Protein AF-A0AAD8YK02-F1 (afdb_monomer_lite)

pLDDT: mean 80.35, std 16.03, range [40.81, 96.0]

Secondary structure (DSSP, 8-state):
--GGG---TTS--HHHHHHHTT-HHHHHHHHHH-TT--TT---TTS--HHHHHHT-S-TTSHHHHHHHHHHHHH-TTHHHH-HHHHHHHH-

Foldseek 3Di:
DPPQQAADPQRQHVLLVCLLVLPQVSLCVCCVVCLVRPQPGATNVRDGSLRSNLPDPDPVPPRSVVSNVSSCVSPVVVVVPDPPVVVSVPD

Radius of gyration: 12.48 Å; chains: 1; bounding box: 37×29×24 Å

InterPro domains:
  IPR002110 Ankyrin repeat [PF00023] (10-40)
  IPR002110 Ankyrin repeat [PS50088] (10-31)
  IPR002110 Ankyrin repeat [SM00248] (10-39)
  IPR036770 Ankyrin repeat-containing domain superfamily [G3DSA:1.25.40.20] (2-89)
  IPR036770 Ankyrin repeat-containing domain superfamily [SSF48403] (7-65)

Organism: NCBI:txid267567

Structure (mmCIF, N/CA/C/O backbone):
data_AF-A0AAD8YK02-F1
#
_entry.id   AF-A0AAD8YK02-F1
#
loop_
_atom_site.group_PDB
_atom_site.id
_atom_site.type_symbol
_atom_site.label_atom_id
_atom_site.label_alt_id
_atom_site.label_comp_id
_atom_site.label_asym_id
_atom_site.label_entity_id
_atom_site.label_seq_id
_atom_site.pdbx_PDB_ins_code
_atom_site.Cartn_x
_atom_site.Cartn_y
_atom_site.Cartn_z
_atom_site.occupancy
_atom_site.B_iso_or_equiv
_atom_site.auth_seq_id
_atom_site.auth_comp_id
_atom_site.auth_asym_id
_atom_site.auth_atom_id
_atom_site.pdbx_PDB_model_num
ATOM 1 N N . MET A 1 1 ? -20.049 -11.332 3.283 1.00 41.06 1 MET A N 1
ATOM 2 C CA . MET A 1 1 ? -19.522 -10.296 2.369 1.00 41.06 1 MET A CA 1
ATOM 3 C C . MET A 1 1 ? -18.000 -10.360 2.438 1.00 41.06 1 MET A C 1
ATOM 5 O O . MET A 1 1 ? -17.467 -10.146 3.512 1.00 41.06 1 MET A O 1
ATOM 9 N N . ARG A 1 2 ? -17.321 -10.789 1.363 1.00 49.72 2 ARG A N 1
ATOM 10 C CA . ARG A 1 2 ? -15.856 -11.035 1.324 1.00 49.72 2 ARG A CA 1
ATOM 11 C C . ARG A 1 2 ? -15.152 -10.355 0.134 1.00 49.72 2 ARG A C 1
ATOM 13 O O . ARG A 1 2 ? -13.978 -10.591 -0.098 1.00 49.72 2 ARG A O 1
ATOM 20 N N . SER A 1 3 ? -15.868 -9.520 -0.621 1.00 58.84 3 SER A N 1
ATOM 21 C CA . SER A 1 3 ? -15.410 -9.015 -1.926 1.00 58.84 3 SER A CA 1
ATOM 22 C C . SER A 1 3 ? -14.402 -7.860 -1.854 1.00 58.84 3 SER A C 1
ATOM 24 O O . SER A 1 3 ? -13.825 -7.526 -2.878 1.00 58.84 3 SER A O 1
ATOM 26 N N . LEU A 1 4 ? -14.203 -7.236 -0.687 1.00 59.47 4 LEU A N 1
ATOM 27 C CA . LEU A 1 4 ? -13.427 -5.991 -0.550 1.00 59.47 4 LEU A CA 1
ATOM 28 C C . LEU A 1 4 ? -11.944 -6.206 -0.203 1.00 59.47 4 LEU A C 1
ATOM 30 O O . LEU A 1 4 ? -11.244 -5.239 0.060 1.00 59.47 4 LEU A O 1
ATOM 34 N N . LEU A 1 5 ? -11.466 -7.453 -0.192 1.00 69.94 5 LEU A N 1
ATOM 35 C CA . LEU A 1 5 ? -10.056 -7.800 0.052 1.00 69.94 5 LEU A CA 1
ATOM 36 C C . LEU A 1 5 ? -9.432 -8.582 -1.117 1.00 69.94 5 LEU A C 1
ATOM 38 O O . LEU A 1 5 ? -8.333 -9.108 -0.983 1.00 69.94 5 LEU A O 1
ATOM 42 N N . VAL A 1 6 ? -10.149 -8.713 -2.236 1.00 81.31 6 VAL A N 1
ATOM 43 C CA . VAL A 1 6 ? -9.689 -9.470 -3.406 1.00 81.31 6 VAL A CA 1
ATOM 44 C C . VAL A 1 6 ? -8.879 -8.541 -4.302 1.00 81.31 6 VAL A C 1
ATOM 46 O O . VAL A 1 6 ? -9.306 -7.418 -4.564 1.00 81.31 6 VAL A O 1
ATOM 49 N N . ALA A 1 7 ? -7.717 -9.015 -4.740 1.00 88.56 7 ALA A N 1
ATOM 50 C CA . ALA A 1 7 ? -6.881 -8.316 -5.699 1.00 88.56 7 ALA A CA 1
ATOM 51 C C . ALA A 1 7 ? -7.512 -8.294 -7.099 1.00 88.56 7 ALA A C 1
ATOM 53 O O . ALA A 1 7 ? -8.258 -9.205 -7.471 1.00 88.56 7 ALA A O 1
ATOM 54 N N . ASP A 1 8 ? -7.215 -7.256 -7.872 1.00 90.88 8 ASP A N 1
ATOM 55 C CA . ASP A 1 8 ? -7.600 -7.181 -9.276 1.00 90.88 8 ASP A CA 1
ATOM 56 C C . ASP A 1 8 ? -6.696 -8.059 -10.174 1.00 90.88 8 ASP A C 1
ATOM 58 O O . ASP A 1 8 ? -5.914 -8.889 -9.705 1.00 90.88 8 ASP A O 1
ATOM 62 N N . HIS A 1 9 ? -6.807 -7.896 -11.495 1.00 92.38 9 HIS A N 1
ATOM 63 C CA . HIS A 1 9 ? -6.007 -8.661 -12.459 1.00 92.38 9 HIS A CA 1
ATOM 64 C C . HIS A 1 9 ? -4.498 -8.366 -12.390 1.00 92.38 9 HIS A C 1
ATOM 66 O O . HIS A 1 9 ? -3.710 -9.180 -12.867 1.00 92.38 9 HIS A O 1
ATOM 72 N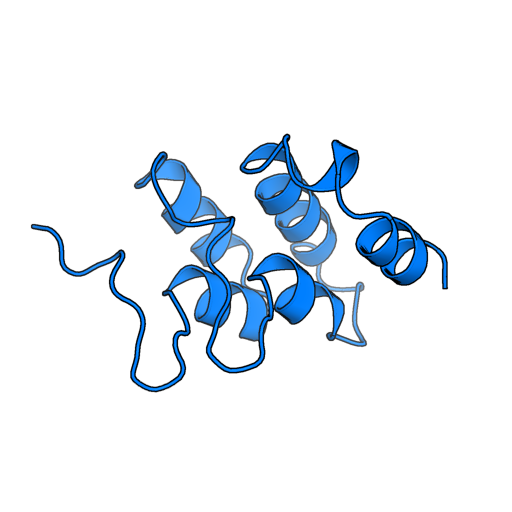 N . ASN A 1 10 ? -4.101 -7.237 -11.798 1.00 92.12 10 ASN A N 1
ATOM 73 C CA . ASN A 1 10 ? -2.712 -6.841 -11.581 1.00 92.12 10 ASN A CA 1
ATOM 74 C C . ASN A 1 10 ? -2.200 -7.256 -10.197 1.00 92.12 10 ASN A C 1
ATOM 76 O O . ASN A 1 10 ? -1.084 -6.898 -9.821 1.00 92.12 10 ASN A O 1
ATOM 80 N N . GLY A 1 11 ? -2.989 -8.005 -9.422 1.00 92.94 11 GLY A N 1
ATOM 81 C CA . GLY A 1 11 ? -2.648 -8.310 -8.036 1.00 92.94 11 GLY A CA 1
ATOM 82 C C . GLY A 1 11 ? -2.816 -7.104 -7.106 1.00 92.94 11 GLY A C 1
ATOM 83 O O . GLY A 1 11 ? -2.473 -7.203 -5.929 1.00 92.94 11 GLY A O 1
ATOM 84 N N . ASP A 1 12 ? -3.373 -5.990 -7.590 1.00 93.62 12 ASP A N 1
ATOM 85 C CA . ASP A 1 12 ? -3.599 -4.811 -6.770 1.00 93.62 12 ASP A CA 1
ATOM 86 C C . ASP A 1 12 ? -4.818 -5.047 -5.878 1.00 93.62 12 ASP A C 1
ATOM 88 O O . ASP A 1 12 ? -5.968 -5.155 -6.312 1.00 93.62 12 ASP A O 1
ATOM 92 N N . THR A 1 13 ? -4.560 -5.151 -4.579 1.00 93.56 13 THR A N 1
ATOM 93 C CA . THR A 1 13 ? -5.611 -5.105 -3.557 1.00 93.56 13 THR A CA 1
ATOM 94 C C . THR A 1 13 ? -6.224 -3.700 -3.505 1.00 93.56 13 THR A C 1
ATOM 96 O O . THR A 1 13 ? -5.582 -2.728 -3.907 1.00 93.56 13 THR A O 1
ATOM 99 N N . PRO A 1 14 ? -7.423 -3.516 -2.923 1.00 93.56 14 PRO A N 1
ATOM 100 C CA . PRO A 1 14 ? -7.993 -2.176 -2.760 1.00 93.56 14 PRO A CA 1
ATOM 101 C C . PRO A 1 14 ? -7.073 -1.196 -2.020 1.00 93.56 14 PRO A C 1
ATOM 103 O O . PRO A 1 14 ? -7.147 0.010 -2.249 1.00 93.56 14 PRO A O 1
ATOM 106 N N . LEU A 1 15 ? -6.167 -1.709 -1.179 1.00 93.88 15 LEU A N 1
ATOM 107 C CA . LEU A 1 15 ? -5.165 -0.896 -0.505 1.00 93.88 15 LEU A CA 1
ATOM 108 C C . LEU A 1 15 ? -4.055 -0.414 -1.453 1.00 93.88 15 LEU A C 1
ATOM 110 O O . LEU A 1 15 ? -3.631 0.729 -1.318 1.00 93.88 15 LEU A O 1
ATOM 114 N N . HIS A 1 16 ? -3.636 -1.221 -2.436 1.00 94.00 16 HIS A N 1
ATOM 115 C CA . HIS A 1 16 ? -2.730 -0.772 -3.503 1.00 94.00 16 HIS A CA 1
ATOM 116 C C . HIS A 1 16 ? -3.356 0.389 -4.277 1.00 94.00 16 HIS A C 1
ATOM 118 O O . HIS A 1 16 ? -2.733 1.438 -4.419 1.00 94.00 16 HIS A O 1
ATOM 124 N N . CYS A 1 17 ? -4.622 0.253 -4.683 1.00 94.06 17 CYS A N 1
ATOM 125 C CA . CYS A 1 17 ? -5.337 1.310 -5.401 1.00 94.06 17 CYS A CA 1
ATOM 126 C C . CYS A 1 17 ? -5.476 2.598 -4.573 1.00 94.06 17 CYS A C 1
ATOM 128 O O . CYS A 1 17 ? -5.324 3.698 -5.103 1.00 94.06 17 CYS A O 1
ATOM 130 N N . ALA A 1 18 ? -5.746 2.481 -3.269 1.00 93.56 18 ALA A N 1
ATOM 131 C CA . ALA A 1 18 ? -5.839 3.632 -2.371 1.00 93.56 18 ALA A CA 1
ATOM 132 C C . ALA A 1 18 ? -4.484 4.344 -2.191 1.00 93.56 18 ALA A C 1
ATOM 134 O O . ALA A 1 18 ? -4.434 5.575 -2.176 1.00 93.56 18 ALA A O 1
ATOM 135 N N . CYS A 1 19 ? -3.391 3.577 -2.117 1.00 94.00 19 CYS A N 1
ATOM 136 C CA . CYS A 1 19 ? -2.024 4.101 -2.069 1.00 94.00 19 CYS A CA 1
ATOM 137 C C . CYS A 1 19 ? -1.612 4.756 -3.390 1.00 94.00 19 CYS A C 1
ATOM 139 O O . CYS A 1 19 ? -1.012 5.827 -3.372 1.00 94.00 19 CYS A O 1
ATOM 141 N N . LEU A 1 20 ? -2.001 4.173 -4.529 1.00 92.81 20 LEU A N 1
ATOM 142 C CA . LEU A 1 20 ? -1.792 4.763 -5.853 1.00 92.81 20 LEU A CA 1
ATOM 143 C C . LEU A 1 20 ? -2.460 6.135 -5.966 1.00 92.81 20 LEU A C 1
ATOM 145 O O . LEU A 1 20 ? -1.887 7.048 -6.549 1.00 92.81 20 LEU A O 1
ATOM 149 N N . ALA A 1 21 ? -3.645 6.293 -5.378 1.00 91.56 21 ALA A N 1
ATOM 150 C CA . ALA A 1 21 ? -4.361 7.563 -5.333 1.00 91.56 21 ALA A CA 1
ATOM 151 C C . ALA A 1 21 ? -3.871 8.527 -4.233 1.00 91.56 21 ALA A C 1
ATOM 153 O O . ALA A 1 21 ? -4.419 9.622 -4.129 1.00 91.56 21 ALA A O 1
ATOM 154 N N . ALA A 1 22 ? -2.911 8.119 -3.389 1.00 91.19 22 ALA A N 1
ATOM 155 C CA . ALA A 1 22 ? -2.464 8.851 -2.198 1.00 91.19 22 ALA A 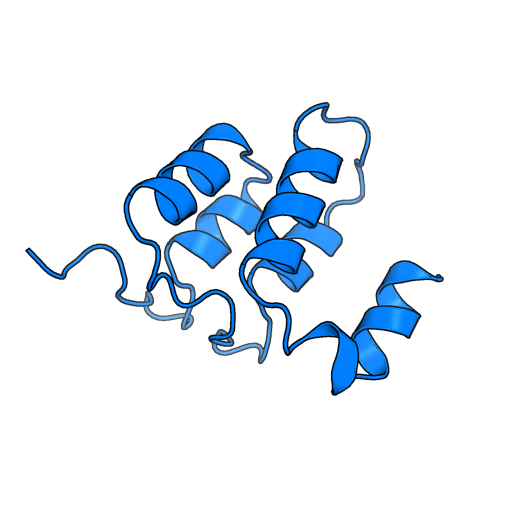CA 1
ATOM 156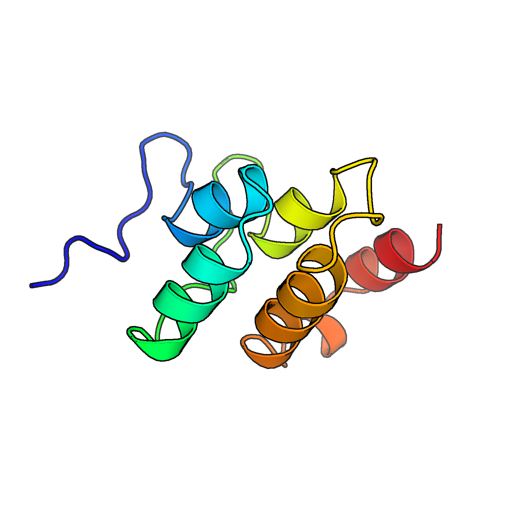 C C . ALA A 1 22 ? -3.628 9.365 -1.319 1.00 91.19 22 ALA A C 1
ATOM 158 O O . ALA A 1 22 ? -3.579 10.459 -0.754 1.00 91.19 22 ALA A O 1
ATOM 159 N N . ASN A 1 23 ? -4.709 8.582 -1.221 1.00 92.25 23 ASN A N 1
ATOM 160 C CA . ASN A 1 23 ? -5.946 9.017 -0.580 1.00 92.25 23 ASN A CA 1
ATOM 161 C C . ASN A 1 23 ? -6.018 8.531 0.873 1.00 92.25 23 ASN A C 1
ATOM 163 O O . ASN A 1 23 ? -6.438 7.401 1.139 1.00 92.25 23 ASN A O 1
ATOM 167 N N . TYR A 1 24 ? -5.631 9.410 1.801 1.00 93.44 24 TYR A N 1
ATOM 168 C CA . TYR A 1 24 ? -5.621 9.133 3.239 1.00 93.44 24 TYR A CA 1
ATOM 169 C C . TYR A 1 24 ? -6.958 8.603 3.760 1.00 93.44 24 TYR A C 1
ATOM 171 O O . TYR A 1 24 ? -6.974 7.563 4.414 1.00 93.44 24 TYR A O 1
ATOM 179 N N . ASP A 1 25 ? -8.074 9.258 3.434 1.00 94.62 25 ASP A N 1
ATOM 180 C CA . ASP A 1 25 ? -9.388 8.898 3.978 1.00 94.62 25 ASP A CA 1
ATOM 181 C C . ASP A 1 25 ? -9.785 7.470 3.583 1.00 94.62 25 ASP A C 1
ATOM 183 O O . ASP A 1 25 ? -10.342 6.709 4.377 1.00 94.62 25 ASP A O 1
ATOM 187 N N . VAL A 1 26 ? -9.464 7.071 2.348 1.00 93.25 26 VAL A N 1
ATOM 188 C CA . VAL A 1 26 ? -9.732 5.713 1.858 1.00 93.25 26 VAL A CA 1
ATOM 189 C C . VAL A 1 26 ? -8.804 4.699 2.525 1.00 93.25 26 VAL A C 1
ATOM 191 O O . VAL A 1 26 ? -9.260 3.623 2.913 1.00 93.25 26 VAL A O 1
ATOM 194 N N . ILE A 1 27 ? -7.521 5.030 2.688 1.00 94.06 27 ILE A N 1
ATOM 195 C CA . ILE A 1 27 ? -6.544 4.175 3.376 1.00 94.06 27 ILE A CA 1
ATOM 196 C C . ILE A 1 27 ? -6.966 3.957 4.838 1.00 94.06 27 ILE A C 1
ATOM 198 O O . ILE A 1 27 ? -7.021 2.815 5.301 1.00 94.06 27 ILE A O 1
ATOM 202 N N . GLU A 1 28 ? -7.324 5.029 5.547 1.00 94.38 28 GLU A N 1
ATOM 203 C CA . GLU A 1 28 ? -7.815 4.980 6.924 1.00 94.38 28 GLU A CA 1
ATOM 204 C C . GLU A 1 28 ? -9.080 4.131 7.034 1.00 94.38 28 GLU A C 1
ATOM 206 O O . GLU A 1 28 ? -9.138 3.218 7.860 1.00 94.38 28 GLU A O 1
ATOM 211 N N . LEU A 1 29 ? -10.065 4.365 6.163 1.00 93.75 29 LEU A N 1
ATOM 212 C CA . LEU A 1 29 ? -11.309 3.605 6.156 1.00 93.75 29 LEU A CA 1
ATOM 213 C C . LEU A 1 29 ? -11.058 2.111 5.933 1.00 93.75 29 LEU A C 1
ATOM 215 O O . LEU A 1 29 ? -11.631 1.286 6.647 1.00 93.75 29 LEU A O 1
ATOM 219 N N . LEU A 1 30 ? -10.205 1.744 4.972 1.00 92.19 30 LEU A N 1
ATOM 220 C CA . LEU A 1 30 ? -9.898 0.344 4.682 1.00 92.19 30 LEU A CA 1
ATOM 221 C C . LEU A 1 30 ? -9.241 -0.348 5.880 1.00 92.19 30 LEU A C 1
ATOM 223 O O . LEU A 1 30 ? -9.676 -1.436 6.255 1.00 92.19 30 LEU A O 1
ATOM 227 N N . LEU A 1 31 ? -8.247 0.276 6.516 1.00 91.44 31 LEU A N 1
ATOM 228 C CA . LEU A 1 31 ? -7.564 -0.330 7.665 1.00 91.44 31 LEU A CA 1
ATOM 229 C C . LEU A 1 31 ? -8.423 -0.335 8.937 1.00 91.44 31 LEU A C 1
ATOM 231 O O . LEU A 1 31 ? -8.311 -1.257 9.744 1.00 91.44 31 LEU A O 1
ATOM 235 N N . ALA A 1 32 ? -9.309 0.649 9.113 1.00 91.50 32 ALA A N 1
ATOM 236 C CA . ALA A 1 32 ? -10.226 0.700 10.250 1.00 91.50 32 ALA A CA 1
ATOM 237 C C . ALA A 1 32 ? -11.349 -0.343 10.142 1.00 91.50 32 ALA A C 1
ATOM 239 O O . ALA A 1 32 ? -11.684 -1.001 11.127 1.00 91.50 32 ALA A O 1
ATOM 240 N N . GLN A 1 33 ? -11.940 -0.502 8.954 1.00 90.12 33 GLN A N 1
ATOM 241 C CA . GLN A 1 33 ? -13.046 -1.440 8.730 1.00 90.12 33 GLN A CA 1
ATOM 242 C C . GLN A 1 33 ? -12.564 -2.879 8.525 1.00 90.12 33 GLN A C 1
ATOM 244 O O . GLN A 1 33 ? -13.299 -3.824 8.820 1.00 90.12 33 GLN A O 1
ATOM 249 N N . TYR A 1 34 ? -11.330 -3.059 8.049 1.00 87.31 34 TYR A N 1
ATOM 250 C CA . TYR A 1 34 ? -10.755 -4.368 7.759 1.00 87.31 34 TYR A CA 1
ATOM 251 C C . TYR A 1 34 ? -9.375 -4.513 8.413 1.00 87.31 34 TYR A C 1
ATOM 253 O O . TYR A 1 34 ? -8.354 -4.404 7.739 1.00 87.31 34 TYR A O 1
ATOM 261 N N . PRO A 1 35 ? -9.309 -4.848 9.715 1.00 82.12 35 PRO A N 1
ATOM 262 C CA . PRO A 1 35 ? -8.038 -5.051 10.418 1.00 82.12 35 PRO A CA 1
ATOM 263 C C . PRO A 1 35 ? -7.189 -6.193 9.841 1.00 82.12 35 PRO A C 1
ATOM 265 O O . PRO A 1 35 ? -5.986 -6.250 10.059 1.00 82.12 35 PRO A O 1
ATOM 268 N N . THR A 1 36 ? -7.821 -7.115 9.107 1.00 82.25 36 THR A N 1
ATOM 269 C CA . THR A 1 36 ? -7.167 -8.206 8.370 1.00 82.25 36 THR A CA 1
ATOM 270 C C . THR A 1 36 ? -6.858 -7.826 6.921 1.00 82.25 36 THR A C 1
ATOM 272 O O . THR A 1 36 ? -6.717 -8.714 6.080 1.00 82.25 36 THR A O 1
ATOM 275 N N . ALA A 1 37 ? -6.871 -6.533 6.580 1.00 84.31 37 ALA A N 1
ATOM 276 C CA . ALA A 1 37 ? -6.528 -6.085 5.243 1.00 84.31 37 ALA A CA 1
ATOM 277 C C . ALA A 1 37 ? -5.103 -6.550 4.898 1.00 84.31 37 ALA A C 1
ATOM 279 O O . ALA A 1 37 ? -4.209 -6.465 5.743 1.00 84.31 37 ALA A O 1
ATOM 280 N N . PRO A 1 38 ? -4.880 -7.037 3.669 1.00 82.06 38 PRO A N 1
ATOM 281 C CA . PRO A 1 38 ? -3.597 -7.576 3.244 1.00 82.06 38 PRO A CA 1
ATOM 282 C C . PRO A 1 38 ? -2.563 -6.467 2.980 1.00 82.06 38 PRO A C 1
ATOM 284 O O . PRO A 1 38 ? -2.180 -6.185 1.850 1.00 82.06 38 PRO A O 1
ATOM 287 N N . VAL A 1 39 ? -2.100 -5.818 4.044 1.00 88.38 39 VAL A N 1
ATOM 288 C CA . VAL A 1 39 ? -1.075 -4.758 4.017 1.00 88.38 39 VAL A CA 1
ATOM 289 C C . VAL A 1 39 ? 0.306 -5.255 3.573 1.00 88.38 39 VAL A C 1
ATOM 291 O O . VAL A 1 39 ? 1.163 -4.450 3.218 1.00 88.38 39 VAL A O 1
ATOM 294 N N . GLY A 1 40 ? 0.524 -6.572 3.633 1.00 87.62 40 GLY A N 1
ATOM 295 C CA . GLY A 1 40 ? 1.755 -7.255 3.236 1.00 87.62 40 GLY A CA 1
ATOM 296 C C . GLY A 1 40 ? 1.655 -8.048 1.931 1.00 87.62 40 GLY A C 1
ATOM 297 O O . GLY A 1 40 ? 2.640 -8.672 1.551 1.00 87.62 40 GLY A O 1
ATOM 298 N N . GLU A 1 41 ? 0.494 -8.068 1.266 1.00 88.88 41 GLU A N 1
ATOM 299 C CA . GLU A 1 41 ? 0.383 -8.718 -0.048 1.00 88.88 41 GLU A CA 1
ATOM 300 C C . GLU A 1 41 ? 1.099 -7.872 -1.091 1.00 88.88 41 GLU A C 1
ATOM 302 O O . GLU A 1 41 ? 0.974 -6.645 -1.089 1.00 88.88 41 GLU A O 1
ATOM 307 N N . ARG A 1 42 ? 1.827 -8.546 -1.978 1.00 90.50 42 ARG A N 1
ATOM 308 C CA . ARG A 1 42 ? 2.519 -7.919 -3.097 1.00 90.50 42 ARG A CA 1
ATOM 309 C C . ARG A 1 42 ? 1.694 -8.086 -4.366 1.00 90.50 42 ARG A C 1
ATOM 311 O O . ARG A 1 42 ? 1.132 -9.156 -4.601 1.00 90.50 42 ARG A O 1
ATOM 318 N N . ASN A 1 43 ? 1.625 -7.040 -5.181 1.00 92.69 43 ASN A N 1
ATOM 319 C CA . ASN A 1 43 ? 0.991 -7.118 -6.494 1.00 92.69 43 ASN A CA 1
ATOM 320 C C . ASN A 1 43 ? 1.872 -7.884 -7.507 1.00 92.69 43 ASN A C 1
ATOM 322 O O . ASN A 1 43 ? 2.938 -8.405 -7.173 1.00 92.69 43 ASN A O 1
ATOM 326 N N . VAL A 1 44 ? 1.449 -7.962 -8.773 1.00 96.00 44 VAL A N 1
ATOM 327 C CA . VAL A 1 44 ? 2.182 -8.708 -9.820 1.00 96.00 44 VAL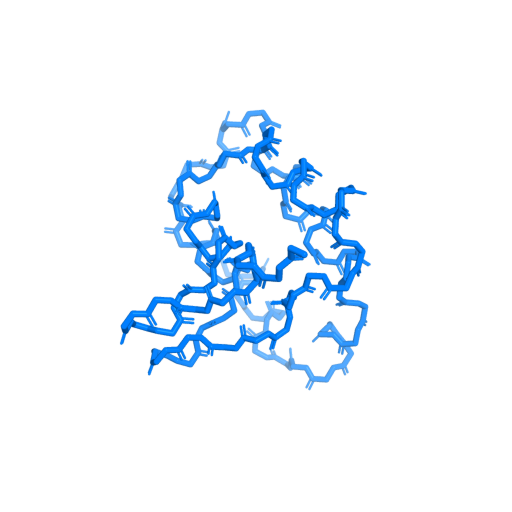 A CA 1
ATOM 328 C C . VAL A 1 44 ? 3.556 -8.086 -10.132 1.00 96.00 44 VAL A C 1
ATOM 330 O O . VAL A 1 44 ? 4.436 -8.775 -10.645 1.00 96.00 44 VAL A O 1
ATOM 333 N N . ASN A 1 45 ? 3.773 -6.816 -9.773 1.00 92.19 45 ASN A N 1
ATOM 334 C CA . ASN A 1 45 ? 5.072 -6.142 -9.861 1.00 92.19 45 ASN A CA 1
ATOM 335 C C . ASN A 1 45 ? 5.953 -6.363 -8.614 1.00 92.19 45 ASN A C 1
ATOM 337 O O . ASN A 1 45 ? 6.992 -5.717 -8.488 1.00 92.19 45 ASN A O 1
ATOM 341 N N . ASP A 1 46 ? 5.557 -7.264 -7.710 1.00 91.50 46 ASP A N 1
ATOM 342 C CA . ASP A 1 46 ? 6.216 -7.534 -6.428 1.00 91.50 46 ASP A CA 1
ATOM 343 C C . ASP A 1 46 ? 6.210 -6.328 -5.467 1.00 91.50 46 ASP A C 1
ATOM 345 O O . ASP A 1 46 ? 7.068 -6.192 -4.595 1.00 91.50 46 ASP A O 1
ATOM 349 N N . GLU A 1 47 ? 5.228 -5.435 -5.595 1.00 90.56 47 GLU A N 1
ATOM 350 C CA . GLU A 1 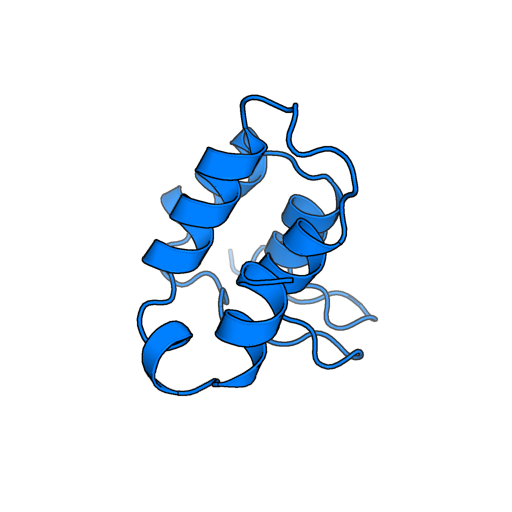47 ? 5.151 -4.203 -4.809 1.00 90.56 47 GLU A CA 1
ATOM 351 C C . GLU A 1 47 ? 4.133 -4.296 -3.685 1.00 90.56 47 GLU A C 1
ATOM 353 O O . GLU A 1 47 ? 3.038 -4.807 -3.880 1.00 90.56 47 GLU A O 1
ATOM 358 N N . LEU A 1 48 ? 4.478 -3.739 -2.527 1.00 92.00 48 LEU A N 1
ATOM 359 C CA . LEU A 1 48 ? 3.557 -3.512 -1.419 1.00 92.00 48 LEU A CA 1
ATOM 360 C C . LEU A 1 48 ? 2.724 -2.239 -1.638 1.00 92.00 48 LEU A C 1
ATOM 362 O O . LEU A 1 48 ? 3.208 -1.288 -2.261 1.00 92.00 48 LEU A O 1
ATOM 366 N N . PRO A 1 49 ? 1.555 -2.112 -0.981 1.00 92.56 49 PRO A N 1
ATOM 367 C CA . PRO A 1 49 ? 0.769 -0.881 -1.012 1.00 92.56 49 PRO A CA 1
ATOM 368 C C . PRO A 1 49 ? 1.581 0.358 -0.602 1.00 92.56 49 PRO A C 1
ATOM 370 O O . PRO A 1 49 ? 1.544 1.383 -1.278 1.00 92.56 49 PRO A O 1
ATOM 373 N N . VAL A 1 50 ? 2.389 0.257 0.462 1.00 90.62 50 VAL A N 1
ATOM 374 C CA . VAL A 1 50 ? 3.233 1.376 0.916 1.00 90.62 50 VAL A CA 1
ATOM 375 C C . VAL A 1 50 ? 4.305 1.752 -0.108 1.00 90.62 50 VAL A C 1
ATOM 377 O O . VAL A 1 50 ? 4.616 2.927 -0.244 1.00 90.62 50 VAL A O 1
ATOM 380 N N . GLN A 1 51 ? 4.836 0.794 -0.875 1.00 89.62 51 GLN A N 1
ATOM 381 C CA . GLN A 1 51 ? 5.828 1.085 -1.914 1.00 89.62 51 GLN A CA 1
ATOM 382 C C . GLN A 1 51 ? 5.202 1.865 -3.074 1.00 89.62 51 GLN A C 1
ATOM 384 O O . GLN A 1 51 ? 5.849 2.757 -3.613 1.00 89.62 51 GLN A O 1
ATOM 389 N N . ILE A 1 52 ? 3.931 1.600 -3.399 1.00 92.00 52 ILE A N 1
ATOM 390 C CA . ILE A 1 52 ? 3.177 2.414 -4.360 1.00 92.00 52 ILE A CA 1
ATOM 391 C C . ILE A 1 52 ? 3.010 3.849 -3.848 1.00 92.00 52 ILE A C 1
ATOM 393 O O . ILE A 1 52 ? 3.226 4.786 -4.611 1.00 92.00 52 ILE A O 1
ATOM 397 N N . LEU A 1 53 ? 2.659 4.031 -2.568 1.00 91.38 53 LEU A N 1
ATOM 398 C CA . LEU A 1 53 ? 2.533 5.367 -1.975 1.00 91.38 53 LEU A CA 1
ATOM 399 C C . LEU A 1 53 ? 3.855 6.146 -2.082 1.00 91.38 53 LEU A C 1
ATOM 401 O O . LEU A 1 53 ? 3.845 7.298 -2.498 1.00 91.38 53 LEU A O 1
ATOM 405 N N . LEU A 1 54 ? 4.986 5.498 -1.778 1.00 88.69 54 LEU A N 1
ATOM 406 C CA . LEU A 1 54 ? 6.321 6.113 -1.779 1.00 88.69 54 LEU A CA 1
ATOM 407 C C . LEU A 1 54 ? 6.826 6.562 -3.160 1.00 88.69 54 LEU A C 1
ATOM 409 O O . LEU A 1 54 ? 7.803 7.298 -3.233 1.00 88.69 54 LEU A O 1
ATOM 413 N N . LYS A 1 55 ? 6.190 6.126 -4.253 1.00 87.88 55 LYS A N 1
ATOM 414 C CA . LYS A 1 55 ? 6.536 6.559 -5.617 1.00 87.88 55 LYS A CA 1
ATOM 415 C C . LYS A 1 55 ? 5.992 7.947 -5.978 1.00 87.88 55 LYS A C 1
ATOM 417 O O . LYS A 1 55 ? 6.294 8.433 -7.064 1.00 87.88 55 LYS A O 1
ATOM 422 N N . HIS A 1 56 ? 5.155 8.554 -5.135 1.00 83.12 56 HIS A N 1
ATOM 423 C CA . HIS A 1 56 ? 4.654 9.911 -5.365 1.00 83.12 56 HIS A CA 1
ATOM 424 C C . HIS A 1 56 ? 5.742 10.950 -5.078 1.00 83.12 56 HIS A C 1
ATOM 426 O O . HIS A 1 56 ? 6.305 10.972 -3.988 1.00 83.12 56 HIS A O 1
ATOM 432 N N . ASP A 1 57 ? 5.980 11.850 -6.034 1.00 70.69 57 ASP A N 1
ATOM 433 C CA . ASP A 1 57 ? 6.964 12.941 -5.917 1.00 70.69 57 ASP A CA 1
ATOM 434 C C . ASP A 1 57 ? 6.496 14.095 -5.002 1.00 70.69 57 ASP A C 1
ATOM 436 O O . ASP A 1 57 ? 7.270 15.005 -4.706 1.00 70.69 57 ASP A O 1
ATOM 440 N N . GLU A 1 58 ? 5.240 14.079 -4.536 1.00 68.44 58 GLU A N 1
ATOM 441 C CA . GLU A 1 58 ? 4.619 15.194 -3.805 1.00 68.44 58 GLU A CA 1
ATOM 442 C C . GLU A 1 58 ? 4.221 14.816 -2.362 1.00 68.44 58 GLU A C 1
ATOM 444 O O . GLU A 1 58 ? 3.058 14.510 -2.082 1.00 68.44 58 GLU A O 1
ATOM 449 N N . PRO A 1 59 ? 5.153 14.890 -1.391 1.00 63.16 59 PRO A N 1
ATOM 450 C CA . PRO A 1 59 ? 4.851 14.692 0.028 1.00 63.16 59 PRO A CA 1
ATOM 451 C C . PRO A 1 59 ? 4.074 15.864 0.663 1.00 63.16 59 PRO A C 1
ATOM 453 O O . PRO A 1 59 ? 3.794 15.823 1.859 1.00 63.16 59 PRO A O 1
ATOM 456 N N . GLU A 1 60 ? 3.733 16.908 -0.105 1.00 63.84 60 GLU A N 1
ATOM 457 C CA . GLU A 1 60 ? 3.030 18.111 0.377 1.00 63.84 60 GLU A CA 1
ATOM 458 C C . GLU A 1 60 ? 1.534 17.887 0.656 1.00 63.84 60 GLU A C 1
ATOM 460 O O . GLU A 1 60 ? 0.869 18.770 1.194 1.00 63.84 60 GLU A O 1
ATOM 465 N N . ASN A 1 61 ? 0.985 16.712 0.334 1.00 68.38 61 ASN A N 1
ATOM 466 C CA . ASN A 1 61 ? -0.367 16.359 0.753 1.00 68.38 61 ASN A CA 1
ATOM 467 C C . ASN A 1 61 ? -0.379 16.052 2.260 1.00 68.38 61 ASN A C 1
ATOM 469 O O . ASN A 1 61 ? 0.278 15.111 2.708 1.00 68.38 61 ASN A O 1
ATOM 473 N N . ASP A 1 62 ? -1.179 16.794 3.031 1.00 74.50 62 ASP A N 1
ATOM 474 C CA . ASP A 1 62 ? -1.357 16.627 4.484 1.00 74.50 62 ASP A CA 1
ATOM 475 C C . ASP A 1 62 ? -1.631 15.164 4.899 1.00 74.50 62 ASP A C 1
ATOM 477 O O . ASP A 1 62 ? -1.259 14.714 5.988 1.00 74.50 62 ASP A O 1
ATOM 481 N N . GLY A 1 63 ? -2.263 14.388 4.013 1.00 84.56 63 GLY A N 1
ATOM 482 C CA . GLY A 1 63 ? -2.570 12.978 4.225 1.00 84.56 63 GLY A CA 1
ATOM 483 C C . GLY A 1 63 ? -1.420 12.006 3.943 1.00 84.56 63 GLY A C 1
ATOM 484 O O . GLY A 1 63 ? -1.494 10.856 4.378 1.00 84.56 63 GLY A O 1
ATOM 485 N N . TYR A 1 64 ? -0.359 12.412 3.240 1.00 86.25 64 TYR A N 1
ATOM 486 C CA . TYR A 1 64 ? 0.700 11.515 2.759 1.00 86.25 64 TYR A CA 1
ATOM 487 C C . TYR A 1 64 ? 1.472 10.870 3.909 1.00 86.25 64 TYR A C 1
ATOM 489 O O . TYR A 1 64 ? 1.522 9.644 4.039 1.00 86.25 64 TYR A O 1
ATOM 497 N N . MET A 1 65 ? 2.025 11.700 4.797 1.00 85.75 65 MET A N 1
ATOM 498 C CA . MET A 1 65 ? 2.818 11.218 5.927 1.00 85.75 65 MET A CA 1
ATOM 499 C C . MET A 1 65 ? 1.963 10.354 6.861 1.00 85.75 65 MET A C 1
ATOM 501 O O . MET A 1 65 ? 2.390 9.288 7.305 1.00 85.75 65 MET A O 1
ATOM 505 N N . SER A 1 66 ? 0.719 10.775 7.097 1.00 91.06 66 SER A N 1
ATOM 506 C CA . SER A 1 66 ? -0.258 10.030 7.891 1.00 91.06 66 SER A CA 1
ATOM 507 C C . SER A 1 66 ? -0.581 8.671 7.264 1.00 91.06 66 SER A C 1
ATOM 509 O O . SER A 1 66 ? -0.600 7.667 7.973 1.00 91.06 66 SER A O 1
ATOM 511 N N . SER A 1 67 ? -0.750 8.612 5.939 1.00 92.12 67 SER A N 1
ATOM 512 C CA . SER A 1 67 ? -0.979 7.368 5.191 1.00 92.12 67 SER A CA 1
ATOM 513 C C . SER A 1 67 ? 0.209 6.420 5.321 1.00 92.12 67 SER A C 1
ATOM 515 O O . SER A 1 67 ? 0.029 5.245 5.642 1.00 92.12 67 SER A O 1
ATOM 517 N N . MET A 1 68 ? 1.429 6.940 5.156 1.00 89.56 68 MET A N 1
ATOM 518 C CA . MET A 1 68 ? 2.659 6.169 5.325 1.00 89.56 68 MET A CA 1
ATOM 519 C C . MET A 1 68 ? 2.739 5.569 6.734 1.00 89.56 68 MET A C 1
ATOM 521 O O . MET A 1 68 ? 2.925 4.361 6.883 1.00 89.56 68 MET A O 1
ATOM 525 N N . PHE A 1 69 ? 2.525 6.377 7.779 1.00 87.81 69 PHE A N 1
ATOM 526 C CA . PHE A 1 69 ? 2.530 5.888 9.160 1.00 87.81 69 PHE A CA 1
ATOM 527 C C . PHE A 1 69 ? 1.437 4.853 9.431 1.00 87.81 69 PHE A C 1
ATOM 529 O O . PHE A 1 69 ? 1.684 3.874 10.140 1.00 87.81 69 PHE A O 1
ATOM 536 N N . LEU A 1 70 ? 0.238 5.048 8.880 1.00 91.75 70 LEU A N 1
ATOM 537 C CA . LEU A 1 70 ? -0.878 4.125 9.056 1.00 91.75 70 LEU A CA 1
ATOM 538 C C . LEU A 1 70 ? -0.543 2.739 8.484 1.00 91.75 70 LEU A C 1
ATOM 540 O O . LEU A 1 70 ? -0.741 1.730 9.164 1.00 91.75 70 LEU A O 1
ATOM 544 N N . LEU A 1 71 ? 0.020 2.704 7.273 1.00 90.38 71 LEU A N 1
ATOM 545 C CA . LEU A 1 71 ? 0.423 1.479 6.577 1.00 90.38 71 LEU A CA 1
ATOM 546 C C . LEU A 1 71 ? 1.571 0.763 7.298 1.00 90.38 71 LEU A C 1
ATOM 548 O O . LEU A 1 71 ? 1.499 -0.447 7.512 1.00 90.38 71 LEU A O 1
ATOM 552 N N . LEU A 1 72 ? 2.596 1.504 7.733 1.00 85.94 72 LEU A N 1
ATOM 553 C CA . LEU A 1 72 ? 3.724 0.941 8.483 1.00 85.94 72 LEU A CA 1
ATOM 554 C C . LEU A 1 72 ? 3.276 0.337 9.819 1.00 85.94 72 LEU A C 1
ATOM 556 O O . LEU A 1 72 ? 3.707 -0.754 10.186 1.00 85.94 72 LEU A O 1
ATOM 560 N N . ARG A 1 73 ? 2.367 1.008 10.538 1.00 85.56 73 ARG A N 1
ATOM 561 C CA . ARG A 1 73 ? 1.819 0.494 11.802 1.00 85.56 73 ARG A CA 1
ATOM 562 C C . ARG A 1 73 ? 0.972 -0.757 11.597 1.00 85.56 73 ARG A C 1
ATOM 564 O O . ARG A 1 73 ? 0.966 -1.630 12.459 1.00 85.56 73 ARG A O 1
ATOM 571 N N . ALA A 1 74 ? 0.240 -0.832 10.490 1.00 85.38 74 ALA A N 1
ATOM 572 C CA . ALA A 1 74 ? -0.579 -1.993 10.180 1.00 85.38 74 ALA A CA 1
ATOM 573 C C . ALA A 1 74 ? 0.260 -3.223 9.791 1.00 85.38 74 ALA A C 1
ATOM 575 O O . ALA A 1 74 ? -0.240 -4.339 9.901 1.00 85.38 74 ALA A O 1
ATOM 576 N N . ASN A 1 75 ? 1.534 -3.042 9.412 1.00 75.00 75 ASN A N 1
ATOM 577 C CA . ASN A 1 75 ? 2.45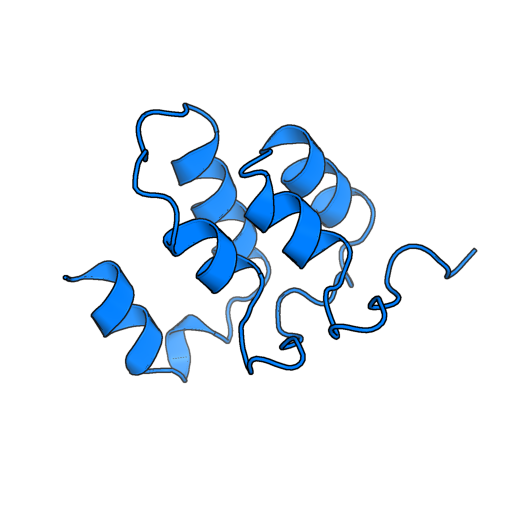1 -4.137 9.093 1.00 75.00 75 ASN A CA 1
ATOM 578 C C . ASN A 1 75 ? 3.812 -4.026 9.828 1.00 75.00 75 ASN A C 1
ATOM 580 O O . ASN A 1 75 ? 4.835 -3.703 9.214 1.00 75.00 75 ASN A O 1
ATOM 584 N N . PRO A 1 76 ? 3.858 -4.322 11.142 1.00 65.44 76 PRO A N 1
ATOM 585 C CA . PRO A 1 76 ? 5.064 -4.175 11.959 1.00 65.44 76 PRO A CA 1
ATOM 586 C C . PRO A 1 76 ? 6.194 -5.153 11.613 1.00 65.44 76 PRO A C 1
ATOM 588 O O . PRO A 1 76 ? 7.320 -4.938 12.041 1.00 65.44 76 PRO A O 1
ATOM 591 N N . GLU A 1 77 ? 5.933 -6.235 10.881 1.00 64.38 77 GLU A N 1
ATOM 592 C CA . GLU A 1 77 ? 6.978 -7.202 10.510 1.00 64.38 77 GLU A CA 1
ATOM 593 C C . GLU A 1 77 ? 7.817 -6.715 9.312 1.00 64.38 77 GLU A C 1
ATOM 595 O O . GLU A 1 77 ? 8.961 -7.135 9.135 1.00 64.38 77 GLU A O 1
ATOM 600 N N . MET A 1 78 ? 7.286 -5.765 8.531 1.00 64.56 78 MET A N 1
ATOM 601 C CA . MET A 1 78 ? 7.895 -5.242 7.301 1.00 64.56 78 MET A CA 1
ATOM 602 C C . MET A 1 78 ? 9.239 -4.530 7.536 1.00 64.56 78 MET A C 1
ATOM 604 O O . MET A 1 78 ? 10.198 -4.746 6.800 1.00 64.56 78 MET A O 1
ATOM 608 N N . TRP A 1 79 ? 9.344 -3.698 8.577 1.00 59.84 79 TRP A N 1
ATOM 609 C CA . TRP A 1 79 ? 10.552 -2.903 8.856 1.00 59.84 79 TRP A CA 1
ATOM 610 C C . TRP A 1 79 ? 11.656 -3.691 9.575 1.00 59.84 79 TRP A C 1
ATOM 612 O O . TRP A 1 79 ? 12.779 -3.202 9.680 1.00 59.84 79 TRP A O 1
ATOM 622 N N . MET A 1 80 ? 11.359 -4.902 10.061 1.00 54.72 80 MET A N 1
ATOM 623 C CA . MET A 1 80 ? 12.341 -5.752 10.744 1.00 54.72 80 MET A CA 1
ATOM 624 C C . MET A 1 80 ? 13.075 -6.707 9.793 1.00 54.72 80 MET A C 1
ATOM 626 O O . MET A 1 80 ? 14.194 -7.107 10.109 1.00 54.72 80 MET A O 1
ATOM 630 N N . ASN A 1 81 ? 12.488 -7.046 8.637 1.00 51.00 81 ASN A N 1
ATOM 631 C CA . ASN A 1 81 ? 13.033 -8.065 7.730 1.00 51.00 81 ASN A CA 1
ATOM 632 C C . ASN A 1 81 ? 13.547 -7.525 6.382 1.00 51.00 81 ASN A C 1
ATOM 634 O O . ASN A 1 81 ? 14.473 -8.113 5.825 1.00 51.00 81 ASN A O 1
ATOM 638 N N . ASP A 1 82 ? 13.023 -6.407 5.866 1.00 50.38 82 ASP A N 1
ATOM 639 C CA . ASP A 1 82 ? 13.393 -5.903 4.536 1.00 50.38 82 ASP A CA 1
ATOM 640 C C . ASP A 1 82 ? 14.356 -4.700 4.606 1.00 50.38 82 ASP A C 1
ATOM 642 O O . ASP A 1 82 ? 13.952 -3.537 4.658 1.00 50.38 82 ASP A O 1
ATOM 646 N N . MET A 1 83 ? 15.665 -4.974 4.508 1.00 48.97 83 MET A N 1
ATOM 647 C CA . MET A 1 83 ? 16.743 -3.972 4.332 1.00 48.97 83 MET A CA 1
ATOM 648 C C . MET A 1 83 ? 16.531 -3.029 3.125 1.00 48.97 83 MET A C 1
ATOM 650 O O . MET A 1 83 ? 17.140 -1.963 3.059 1.00 48.97 83 MET A O 1
ATOM 654 N N . ASN A 1 84 ? 15.648 -3.385 2.185 1.00 53.09 84 ASN A N 1
ATOM 655 C CA . ASN A 1 84 ? 15.338 -2.588 0.995 1.00 53.09 84 ASN A CA 1
ATOM 656 C C . ASN A 1 84 ? 14.380 -1.414 1.260 1.00 53.09 84 ASN A C 1
ATOM 658 O O . ASN A 1 84 ? 14.449 -0.415 0.547 1.00 53.09 84 ASN A O 1
ATOM 662 N N . LEU A 1 85 ? 13.514 -1.483 2.280 1.00 55.53 85 LEU A N 1
ATOM 663 C CA . LEU A 1 85 ? 12.596 -0.376 2.584 1.00 55.53 85 LEU A CA 1
ATOM 664 C C . LEU A 1 85 ? 13.330 0.783 3.272 1.00 55.53 85 LEU A C 1
ATOM 666 O O . LEU A 1 85 ? 13.056 1.946 2.995 1.00 55.53 85 LEU A O 1
ATOM 670 N N . VAL A 1 86 ? 14.321 0.469 4.113 1.00 54.06 86 VAL A N 1
ATOM 671 C CA . VAL A 1 86 ? 15.188 1.473 4.753 1.00 54.06 86 VAL A CA 1
ATOM 672 C C . VAL A 1 86 ? 15.955 2.278 3.702 1.00 54.06 86 VAL A C 1
ATOM 674 O O . VAL A 1 86 ? 16.057 3.493 3.835 1.00 54.06 86 VAL A O 1
ATOM 677 N N . LEU A 1 87 ? 16.434 1.638 2.629 1.00 51.34 87 LEU A N 1
ATOM 678 C CA . LEU A 1 87 ? 17.117 2.313 1.516 1.00 51.34 87 LEU A CA 1
ATOM 679 C C . LEU A 1 87 ? 16.187 3.254 0.731 1.00 51.34 87 LEU A C 1
ATOM 681 O O . LEU A 1 87 ? 16.609 4.344 0.354 1.00 51.34 87 LEU A O 1
ATOM 685 N N . ALA A 1 88 ? 14.922 2.865 0.534 1.00 53.31 88 ALA A N 1
ATOM 686 C CA . ALA A 1 88 ? 13.916 3.691 -0.138 1.00 53.31 88 ALA A CA 1
ATOM 687 C C . ALA A 1 88 ? 13.429 4.880 0.714 1.00 53.31 88 ALA A C 1
ATOM 689 O O . ALA A 1 88 ? 12.973 5.872 0.164 1.00 53.31 88 ALA A O 1
ATOM 690 N N . LEU A 1 89 ? 13.533 4.794 2.045 1.00 52.34 89 LEU A N 1
ATOM 691 C CA . LEU A 1 89 ? 13.175 5.873 2.977 1.00 52.34 89 LEU A CA 1
ATOM 692 C C . LEU A 1 89 ? 14.353 6.806 3.322 1.00 52.34 89 LEU A C 1
ATOM 694 O O . LEU A 1 89 ? 14.155 7.793 4.027 1.00 52.34 89 LEU A O 1
ATOM 698 N N . THR A 1 90 ? 15.579 6.478 2.894 1.00 43.31 90 THR A N 1
ATOM 699 C CA . THR A 1 90 ? 16.812 7.228 3.221 1.00 43.31 90 THR A CA 1
ATOM 700 C C . THR A 1 90 ? 17.528 7.828 2.006 1.00 43.31 90 THR A C 1
ATOM 702 O O . THR A 1 90 ? 18.577 8.448 2.187 1.00 43.31 90 THR A O 1
ATOM 705 N N . SER A 1 91 ? 16.973 7.665 0.800 1.00 40.81 91 SER A N 1
ATOM 706 C CA . SER A 1 91 ? 17.441 8.314 -0.438 1.00 40.81 91 SER A CA 1
ATOM 707 C C . SER A 1 91 ? 16.574 9.520 -0.772 1.00 40.81 91 SER A C 1
ATOM 709 O O . SER A 1 91 ? 17.145 10.503 -1.293 1.00 40.81 91 SER A O 1
#

Sequence (91 aa):
MRSLLVADHNGDTPLHCACLAANYDVIELLLAQYPTAPVGERNVNDELPVQILLKHDEPENDGYMSSMFLLLRANPEMWMNDMNLVLALTS